Protein AF-A0A183PR21-F1 (afdb_monomer_lite)

Foldseek 3Di:
DVVLLVQLVVLLVVLVVQCVDPDRDVVSSVVSNVSSVVSCVVVPPPPDDPLQVLLVVLQVQLVVCVVVPVLVSNLVSLVSNQDPPRPDDPVVNVVSVVSNVVSVVVVVVVVVVVVVVVVVVVVVVVVVVVVVVVVPD

Structure (mmCIF, N/CA/C/O backbone):
data_AF-A0A183PR21-F1
#
_entry.id   AF-A0A183PR21-F1
#
loop_
_atom_site.group_PDB
_atom_site.id
_atom_site.type_symbol
_atom_site.label_atom_id
_atom_site.label_alt_id
_atom_site.label_comp_id
_atom_site.label_asym_id
_atom_site.label_entity_id
_atom_site.label_seq_id
_atom_site.pdbx_PDB_ins_code
_atom_site.Cartn_x
_atom_site.Cartn_y
_atom_site.Cartn_z
_atom_site.occupancy
_atom_site.B_iso_or_equiv
_atom_site.auth_seq_id
_atom_site.auth_comp_id
_atom_site.auth_asym_id
_atom_site.auth_atom_id
_atom_site.pdbx_PDB_model_num
ATOM 1 N N . MET A 1 1 ? 15.733 12.336 -12.509 1.00 59.78 1 MET A N 1
ATOM 2 C CA . MET A 1 1 ? 15.290 10.945 -12.238 1.00 59.78 1 MET A CA 1
ATOM 3 C C . MET A 1 1 ? 14.159 10.971 -11.220 1.00 59.78 1 MET A C 1
ATOM 5 O O . MET A 1 1 ? 13.090 10.459 -11.511 1.00 59.78 1 MET A O 1
ATOM 9 N N . GLU A 1 2 ? 14.361 11.657 -10.096 1.00 68.69 2 GLU A N 1
ATOM 10 C CA . GLU A 1 2 ? 13.342 11.905 -9.066 1.00 68.69 2 GLU A CA 1
ATOM 11 C C . GLU A 1 2 ? 12.169 12.772 -9.570 1.00 68.69 2 GLU A C 1
ATOM 13 O O . GLU A 1 2 ? 11.014 12.454 -9.304 1.00 68.69 2 GLU A O 1
ATOM 18 N N . ASP A 1 3 ? 12.437 13.767 -10.425 1.00 79.88 3 ASP A N 1
ATOM 19 C CA . ASP A 1 3 ? 11.388 14.613 -11.026 1.00 79.88 3 ASP A CA 1
ATOM 20 C C . ASP A 1 3 ? 10.403 13.835 -11.915 1.00 79.88 3 ASP A C 1
ATOM 22 O O . ASP A 1 3 ? 9.200 14.099 -11.912 1.00 79.88 3 ASP A O 1
ATOM 26 N N . ASP A 1 4 ? 10.892 12.849 -12.677 1.00 82.75 4 ASP A N 1
ATOM 27 C CA . ASP A 1 4 ? 10.040 11.985 -13.505 1.00 82.75 4 ASP A CA 1
ATOM 28 C C . ASP A 1 4 ? 9.189 11.057 -12.607 1.00 82.75 4 ASP A C 1
ATOM 30 O O . ASP A 1 4 ? 8.029 10.801 -12.915 1.00 82.75 4 ASP A O 1
ATOM 34 N N . LEU A 1 5 ? 9.709 10.621 -11.453 1.00 80.31 5 LEU A N 1
ATOM 35 C CA . LEU A 1 5 ? 8.957 9.806 -10.494 1.00 80.31 5 LEU A CA 1
ATOM 36 C C . LEU A 1 5 ? 7.850 10.607 -9.793 1.00 80.31 5 LEU A C 1
ATOM 38 O O . LEU A 1 5 ? 6.692 10.192 -9.796 1.00 80.31 5 LEU A O 1
ATOM 42 N N . ILE A 1 6 ? 8.194 11.769 -9.230 1.00 86.56 6 ILE A N 1
ATOM 43 C CA . ILE A 1 6 ? 7.242 12.646 -8.534 1.00 86.56 6 ILE A CA 1
ATOM 44 C C . ILE A 1 6 ? 6.159 13.122 -9.507 1.00 86.56 6 ILE A C 1
ATOM 46 O O . ILE A 1 6 ? 4.971 13.084 -9.185 1.00 86.56 6 ILE A O 1
ATOM 50 N N . SER A 1 7 ? 6.543 13.529 -10.721 1.00 90.88 7 SER A N 1
ATOM 51 C CA . SER A 1 7 ? 5.568 13.942 -11.734 1.00 90.88 7 SER A CA 1
ATOM 52 C C . SER A 1 7 ? 4.659 12.791 -12.171 1.00 90.88 7 SER A C 1
ATOM 54 O O . SER A 1 7 ? 3.456 13.009 -12.312 1.00 90.88 7 SER A O 1
ATOM 56 N N . GLY A 1 8 ? 5.188 11.572 -12.329 1.00 89.06 8 GLY A N 1
ATOM 57 C CA . GLY A 1 8 ? 4.387 10.372 -12.584 1.00 89.06 8 GLY A CA 1
ATOM 58 C C . GLY A 1 8 ? 3.336 10.133 -11.498 1.00 89.06 8 GLY A C 1
ATOM 59 O O . GLY A 1 8 ? 2.150 10.021 -11.814 1.00 89.06 8 GLY A O 1
ATOM 60 N N . LEU A 1 9 ? 3.753 10.186 -10.229 1.00 88.88 9 LEU A N 1
ATOM 61 C CA . LEU A 1 9 ? 2.880 9.997 -9.067 1.00 88.88 9 LEU A CA 1
ATOM 62 C C . LEU A 1 9 ? 1.759 11.033 -9.003 1.00 88.88 9 LEU A C 1
ATOM 64 O O . LEU A 1 9 ? 0.593 10.683 -8.834 1.00 88.88 9 LEU A O 1
ATOM 68 N N . LEU A 1 10 ? 2.083 12.312 -9.189 1.00 91.69 10 LEU A N 1
ATOM 69 C CA . LEU A 1 10 ? 1.076 13.374 -9.183 1.00 91.69 10 LEU A CA 1
ATOM 70 C C . LEU A 1 10 ? 0.055 13.195 -10.315 1.00 91.69 10 LEU A C 1
ATOM 72 O O . LEU A 1 10 ? -1.139 13.417 -10.113 1.00 91.69 10 LEU A O 1
ATOM 76 N N . ILE A 1 11 ? 0.494 12.764 -11.500 1.00 92.50 11 ILE A N 1
ATOM 77 C CA . ILE A 1 11 ? -0.402 12.520 -12.638 1.00 92.50 11 ILE A CA 1
ATOM 78 C C . ILE A 1 11 ? -1.339 11.338 -12.360 1.00 92.50 11 ILE A C 1
ATOM 80 O O . ILE A 1 11 ? -2.528 11.433 -12.680 1.00 92.50 11 ILE A O 1
ATOM 84 N N . GLU A 1 12 ? -0.833 10.266 -11.749 1.00 92.12 12 GLU A N 1
ATOM 85 C CA . GLU A 1 12 ? -1.631 9.116 -11.312 1.00 92.12 12 GLU A CA 1
ATOM 86 C C . GLU A 1 12 ? -2.696 9.532 -10.287 1.00 92.12 12 GLU A C 1
ATOM 88 O O . GLU A 1 12 ? -3.880 9.245 -10.476 1.00 92.12 12 GLU A O 1
ATOM 93 N N . GLN A 1 13 ? -2.322 10.308 -9.263 1.00 93.88 13 GLN A N 1
ATOM 94 C CA . GLN A 1 13 ? -3.279 10.817 -8.273 1.00 93.88 13 GLN A CA 1
ATOM 95 C C . GLN A 1 13 ? -4.373 11.675 -8.923 1.00 93.88 13 GLN A C 1
ATOM 97 O O . GLN A 1 13 ? -5.559 11.493 -8.645 1.00 93.88 13 GLN A O 1
ATOM 102 N N . ILE A 1 14 ? -4.015 12.549 -9.872 1.00 93.00 14 ILE A N 1
ATOM 103 C CA . ILE A 1 14 ? -5.007 13.334 -10.623 1.00 93.00 14 ILE A CA 1
ATOM 104 C C . ILE A 1 14 ? -5.922 12.420 -11.455 1.00 93.00 14 ILE A C 1
ATOM 106 O O . ILE A 1 14 ? -7.112 12.713 -11.596 1.00 93.00 14 ILE A O 1
ATOM 110 N N . ALA A 1 15 ? -5.405 11.324 -12.017 1.00 91.50 15 ALA A N 1
ATOM 111 C CA . ALA A 1 15 ? -6.225 10.346 -12.727 1.00 91.50 15 ALA A CA 1
ATOM 112 C C . ALA A 1 15 ? -7.295 9.760 -11.790 1.00 91.50 15 ALA A C 1
ATOM 114 O O . ALA A 1 15 ? -8.480 9.775 -12.132 1.00 91.50 15 ALA A O 1
ATOM 115 N N . HIS A 1 16 ? -6.912 9.342 -10.583 1.00 89.94 16 HIS A N 1
ATOM 116 C CA . HIS A 1 16 ? -7.859 8.841 -9.586 1.00 89.94 16 HIS A CA 1
ATOM 117 C C . HIS A 1 16 ? -8.874 9.902 -9.149 1.00 89.94 16 HIS A C 1
ATOM 119 O O . HIS A 1 16 ? -10.067 9.608 -9.091 1.00 89.94 16 HIS A O 1
ATOM 125 N N . CYS A 1 17 ? -8.460 11.160 -8.966 1.00 91.00 17 CYS A N 1
ATOM 126 C CA . CYS A 1 17 ? -9.402 12.250 -8.702 1.00 91.00 17 CYS A CA 1
ATOM 127 C C . CYS A 1 17 ? -10.454 12.397 -9.814 1.00 91.00 17 CYS A C 1
ATOM 129 O O . CYS A 1 17 ? -11.613 12.670 -9.517 1.00 91.00 17 CYS A O 1
ATOM 131 N N . VAL A 1 18 ? -10.080 12.192 -11.086 1.00 89.19 18 VAL A N 1
ATOM 132 C CA . VAL A 1 18 ? -11.009 12.237 -12.232 1.00 89.19 18 VAL A CA 1
ATOM 133 C C . VAL A 1 18 ? -12.043 11.105 -12.19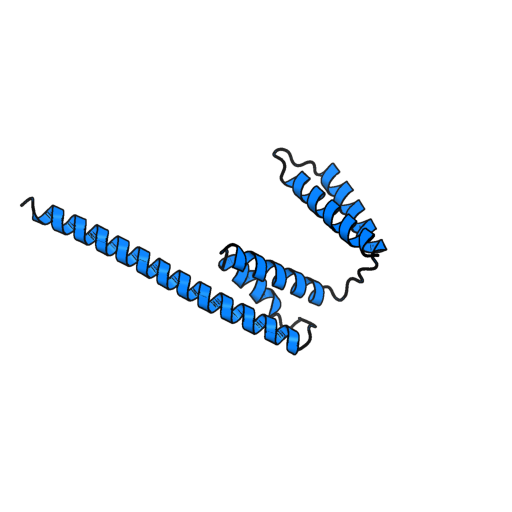5 1.00 89.19 18 VAL A C 1
ATOM 135 O O . VAL A 1 18 ? -13.170 11.309 -12.657 1.00 89.19 18 VAL A O 1
ATOM 138 N N . LEU A 1 19 ? -11.689 9.934 -11.658 1.00 86.75 19 LEU A N 1
ATOM 139 C CA . LEU A 1 19 ? -12.638 8.837 -11.446 1.00 86.75 19 LEU A CA 1
ATOM 140 C C . LEU A 1 19 ? -13.603 9.122 -10.293 1.00 86.75 19 LEU A C 1
ATOM 142 O O . LEU A 1 19 ? -14.778 8.790 -10.405 1.00 86.75 19 LEU A O 1
ATOM 146 N N . SER A 1 20 ? -13.133 9.781 -9.234 1.00 89.62 20 SER A N 1
ATOM 147 C CA . SER A 1 20 ? -13.938 10.111 -8.048 1.00 89.62 20 SER A CA 1
ATOM 148 C C . SER A 1 20 ? -14.924 11.273 -8.250 1.00 89.62 20 SER A C 1
ATOM 150 O O . SER A 1 20 ? -15.666 11.626 -7.334 1.00 89.62 20 SER A O 1
ATOM 152 N N . LEU A 1 21 ? -14.953 11.900 -9.430 1.00 89.25 21 LEU A N 1
ATOM 153 C CA . LEU A 1 21 ? -15.930 12.942 -9.755 1.00 89.25 21 LEU A CA 1
ATOM 154 C C . LEU A 1 21 ? -17.348 12.360 -9.873 1.00 89.25 21 LEU A C 1
ATOM 156 O O . LEU A 1 21 ? -17.532 11.242 -10.343 1.00 89.25 21 LEU A O 1
ATOM 160 N N . LYS A 1 22 ? -18.374 13.180 -9.582 1.00 89.88 22 LYS A N 1
ATOM 161 C CA . LYS A 1 22 ? -19.805 12.816 -9.744 1.00 89.88 22 LYS A CA 1
ATOM 162 C C . LYS A 1 22 ? -20.146 12.217 -11.117 1.00 89.88 22 LYS A C 1
ATOM 164 O O . LYS A 1 22 ? -21.102 11.459 -11.234 1.00 89.88 22 LYS A O 1
ATOM 169 N N . ARG A 1 23 ? -19.403 12.595 -12.161 1.00 91.19 23 ARG A N 1
ATOM 170 C CA . ARG A 1 23 ? -19.458 11.985 -13.494 1.00 91.19 23 ARG A CA 1
ATOM 171 C C . ARG A 1 23 ? -18.045 11.538 -13.881 1.00 91.19 23 ARG A C 1
ATOM 173 O O . ARG A 1 23 ? -17.255 12.391 -14.300 1.00 91.19 23 ARG A O 1
ATOM 180 N N . PRO A 1 24 ? -17.715 10.244 -13.742 1.00 87.81 24 PRO A N 1
ATOM 181 C CA . PRO A 1 24 ? -16.389 9.732 -14.063 1.00 87.81 24 PRO A CA 1
ATOM 182 C C . PRO A 1 24 ? -16.061 9.945 -15.542 1.00 87.81 24 PRO A C 1
ATOM 184 O O . PRO A 1 24 ? -16.831 9.575 -16.429 1.00 87.81 24 PRO A O 1
ATOM 187 N N . MET A 1 25 ? -14.899 10.531 -15.832 1.00 92.69 25 MET A N 1
ATOM 188 C CA . MET A 1 25 ? -14.448 10.762 -17.210 1.00 92.69 25 MET A CA 1
ATOM 189 C C . MET A 1 25 ? -13.380 9.737 -17.601 1.00 92.69 25 MET A C 1
ATOM 191 O O . MET A 1 25 ? -12.186 10.042 -17.596 1.00 92.69 25 MET A O 1
ATOM 195 N N . LEU A 1 26 ? -13.814 8.534 -17.987 1.00 91.56 26 LEU A N 1
ATOM 196 C CA . LEU A 1 26 ? -12.933 7.390 -18.277 1.00 91.56 26 LEU A CA 1
ATOM 197 C C . LEU A 1 26 ? -11.843 7.704 -19.311 1.00 91.56 26 LEU A C 1
ATOM 199 O O . LEU A 1 26 ? -10.690 7.321 -19.138 1.00 91.56 26 LEU A O 1
ATOM 203 N N . ARG A 1 27 ? -12.172 8.481 -20.352 1.00 93.56 27 ARG A N 1
ATOM 204 C CA . ARG A 1 27 ? -11.191 8.893 -21.369 1.00 93.56 27 ARG A CA 1
ATOM 205 C C . ARG A 1 27 ? -10.077 9.758 -20.772 1.00 93.56 27 ARG A C 1
ATOM 207 O O . ARG A 1 27 ? -8.909 9.537 -21.067 1.00 93.56 27 ARG A O 1
ATOM 214 N N . LYS A 1 28 ? -10.418 10.722 -19.908 1.00 90.88 28 LYS A N 1
ATOM 215 C CA . LYS A 1 28 ? -9.428 11.589 -19.244 1.00 90.88 28 LYS A CA 1
ATOM 216 C C . LYS A 1 28 ? -8.601 10.818 -18.216 1.00 90.88 28 LYS A C 1
ATOM 218 O O . LYS A 1 28 ? -7.414 11.096 -18.092 1.00 90.88 28 LYS A O 1
ATOM 223 N N . PHE A 1 29 ? -9.210 9.861 -17.519 1.00 93.06 29 PHE A N 1
ATOM 224 C CA . PHE A 1 29 ? -8.496 8.936 -16.641 1.00 93.06 29 PHE A CA 1
ATOM 225 C C . PHE A 1 29 ? -7.444 8.136 -17.420 1.00 93.06 29 PHE A C 1
ATOM 227 O O . PHE A 1 29 ? -6.263 8.214 -17.095 1.00 93.06 29 PHE A O 1
ATOM 234 N N . ALA A 1 30 ? -7.848 7.459 -18.500 1.00 89.38 30 ALA A N 1
ATOM 235 C CA . ALA A 1 30 ? -6.956 6.619 -19.297 1.00 89.38 30 ALA A CA 1
ATOM 236 C C . ALA A 1 30 ? -5.761 7.402 -19.867 1.00 89.38 30 ALA A C 1
ATOM 238 O O . ALA A 1 30 ? -4.623 6.948 -19.767 1.00 89.38 30 ALA A O 1
ATOM 239 N N . PHE A 1 31 ? -5.993 8.612 -20.393 1.00 95.25 31 PHE A N 1
ATOM 240 C CA . PHE A 1 31 ? -4.906 9.472 -20.877 1.00 95.25 31 PHE A CA 1
ATOM 241 C C . PHE A 1 31 ? -3.911 9.848 -19.776 1.00 95.25 31 PHE A C 1
ATOM 243 O O . PHE A 1 31 ? -2.705 9.863 -20.018 1.00 95.25 31 PHE A O 1
ATOM 250 N N . ARG A 1 32 ? -4.399 10.147 -18.568 1.00 94.25 32 ARG A N 1
ATOM 251 C CA . ARG A 1 32 ? -3.527 10.482 -17.436 1.00 94.25 32 ARG A CA 1
ATOM 252 C C . ARG A 1 32 ? -2.743 9.263 -16.957 1.00 94.25 32 ARG A C 1
ATOM 254 O O . ARG A 1 32 ? -1.541 9.388 -16.766 1.00 94.25 32 ARG A O 1
ATOM 261 N N . MET A 1 33 ? -3.368 8.089 -16.867 1.00 91.38 33 MET A N 1
ATOM 262 C CA . MET A 1 33 ? -2.666 6.846 -16.520 1.00 91.38 33 MET A CA 1
ATOM 263 C C . MET A 1 33 ? -1.569 6.494 -17.530 1.00 91.38 33 MET A C 1
ATOM 265 O O . MET A 1 33 ? -0.463 6.142 -17.132 1.00 91.38 33 MET A O 1
ATOM 269 N N . ALA A 1 34 ? -1.827 6.660 -18.832 1.00 92.12 34 ALA A N 1
ATOM 270 C CA . ALA A 1 34 ? -0.810 6.453 -19.863 1.00 92.12 34 ALA A CA 1
ATOM 271 C C . ALA A 1 34 ? 0.370 7.434 -19.724 1.00 92.12 34 ALA A C 1
ATOM 273 O O . ALA A 1 34 ? 1.529 7.048 -19.883 1.00 92.12 34 ALA A O 1
ATOM 274 N N . LEU A 1 35 ? 0.093 8.699 -19.387 1.00 92.06 35 LEU A N 1
ATOM 275 C CA . LEU A 1 35 ? 1.132 9.705 -19.166 1.00 92.06 35 LEU A CA 1
ATOM 276 C C . LEU A 1 35 ? 1.953 9.422 -17.896 1.00 92.06 35 LEU A C 1
ATOM 278 O O . LEU A 1 35 ? 3.175 9.554 -17.935 1.00 92.06 35 LEU A O 1
ATOM 282 N N . ALA A 1 36 ? 1.311 9.002 -16.801 1.00 89.00 36 ALA A N 1
ATOM 283 C CA . ALA A 1 36 ? 1.996 8.575 -15.580 1.00 89.00 36 ALA A CA 1
ATOM 284 C C . ALA A 1 36 ? 2.919 7.376 -15.854 1.00 89.00 36 ALA A C 1
ATOM 286 O O . ALA A 1 36 ? 4.102 7.422 -15.521 1.00 89.00 36 ALA A O 1
ATOM 287 N N . ALA A 1 37 ? 2.427 6.363 -16.576 1.00 86.94 37 ALA A N 1
ATOM 288 C CA . ALA A 1 37 ? 3.223 5.204 -16.979 1.00 86.94 37 ALA A CA 1
ATOM 289 C C . ALA A 1 37 ? 4.457 5.597 -17.813 1.00 86.94 37 ALA A C 1
ATOM 291 O O . ALA A 1 37 ? 5.554 5.089 -17.581 1.00 86.94 37 ALA A O 1
ATOM 292 N N . HIS A 1 38 ? 4.314 6.552 -18.742 1.00 89.94 38 HIS A N 1
ATOM 293 C CA . HIS A 1 38 ? 5.446 7.075 -19.512 1.00 89.94 38 HIS A CA 1
ATOM 294 C C . HIS A 1 38 ? 6.508 7.739 -18.619 1.00 89.94 38 HIS A C 1
ATOM 296 O O . HIS A 1 38 ? 7.709 7.576 -18.849 1.00 89.94 38 HIS A O 1
ATOM 302 N N . ARG A 1 39 ? 6.084 8.473 -17.584 1.00 89.38 39 ARG A N 1
ATOM 303 C CA . ARG A 1 39 ? 6.991 9.098 -16.610 1.00 89.38 39 ARG A CA 1
ATOM 304 C C . ARG A 1 39 ? 7.704 8.062 -15.744 1.00 89.38 39 ARG A C 1
ATOM 306 O O . ARG A 1 39 ? 8.921 8.143 -15.598 1.00 89.38 39 ARG A O 1
ATOM 313 N N . TYR A 1 40 ? 6.999 7.035 -15.276 1.00 85.31 40 TYR A N 1
ATOM 314 C CA . TYR A 1 40 ? 7.607 5.939 -14.517 1.00 85.31 40 TYR A CA 1
ATOM 315 C C . TYR A 1 40 ? 8.645 5.156 -15.324 1.00 85.31 40 TYR A C 1
ATOM 317 O O . TYR A 1 40 ? 9.735 4.882 -14.819 1.00 85.31 40 TYR A O 1
ATOM 325 N N . ALA A 1 41 ? 8.367 4.883 -16.603 1.00 83.81 41 ALA A N 1
ATOM 326 C CA . ALA A 1 41 ? 9.330 4.245 -17.500 1.00 83.81 41 ALA A CA 1
ATOM 327 C C . ALA A 1 41 ? 10.627 5.068 -17.634 1.00 83.81 41 ALA A C 1
ATOM 329 O O . ALA A 1 41 ? 11.728 4.517 -17.609 1.00 83.81 41 ALA A O 1
ATOM 330 N N . ARG A 1 42 ? 10.516 6.401 -17.716 1.00 84.19 42 ARG A N 1
ATOM 331 C CA . ARG A 1 42 ? 11.670 7.317 -17.771 1.00 84.19 42 ARG A CA 1
ATOM 332 C C . ARG A 1 42 ? 12.422 7.435 -16.450 1.00 84.19 42 ARG A C 1
ATOM 334 O O . ARG A 1 42 ? 13.643 7.584 -16.465 1.00 84.19 42 ARG A O 1
ATOM 341 N N . ALA A 1 43 ? 11.719 7.331 -15.325 1.00 81.12 43 ALA A N 1
ATOM 342 C CA . ALA A 1 43 ? 12.321 7.326 -13.996 1.00 81.12 43 ALA A CA 1
ATOM 343 C C . ALA A 1 43 ? 13.194 6.083 -13.739 1.00 81.12 43 ALA A C 1
ATOM 345 O O . ALA A 1 43 ? 13.862 6.027 -12.711 1.00 81.12 43 ALA A O 1
ATOM 346 N N . LYS A 1 44 ? 13.216 5.104 -14.665 1.00 70.56 44 LYS A N 1
ATOM 347 C CA . LYS A 1 44 ? 13.921 3.822 -14.520 1.00 70.56 44 LYS A CA 1
ATOM 348 C C . LYS A 1 44 ? 13.588 3.142 -13.194 1.00 70.56 44 LYS A C 1
ATOM 350 O O . LYS A 1 44 ? 14.447 2.483 -12.609 1.00 70.56 44 LYS A O 1
ATOM 355 N N . GLN A 1 45 ? 12.346 3.285 -12.725 1.00 61.72 45 GLN A N 1
ATOM 356 C CA . GLN A 1 45 ? 11.846 2.385 -11.700 1.00 61.72 45 GLN A CA 1
ATOM 357 C C . GLN A 1 45 ? 11.767 1.011 -12.344 1.00 61.72 45 GLN A C 1
ATOM 359 O O . GLN A 1 45 ? 10.823 0.677 -13.056 1.00 61.72 45 GLN A O 1
ATOM 364 N N . VAL A 1 46 ? 12.847 0.253 -12.178 1.00 55.84 46 VAL A N 1
ATOM 365 C CA . VAL A 1 46 ? 12.876 -1.159 -12.507 1.00 55.84 46 VAL A CA 1
ATOM 366 C C . VAL A 1 46 ? 11.734 -1.751 -11.703 1.00 55.84 46 VAL A C 1
ATOM 368 O O . VAL A 1 46 ? 11.711 -1.617 -10.478 1.00 55.84 46 VAL A O 1
ATOM 371 N N . ILE A 1 47 ? 10.766 -2.353 -12.391 1.00 59.00 47 ILE A N 1
ATOM 372 C CA . ILE A 1 47 ? 9.803 -3.240 -11.752 1.00 59.00 47 ILE A CA 1
ATOM 373 C C . ILE A 1 47 ? 10.643 -4.422 -11.272 1.00 59.00 47 ILE A C 1
ATOM 375 O O . ILE A 1 47 ? 10.827 -5.414 -11.976 1.00 59.00 47 ILE A O 1
ATOM 379 N N . TYR A 1 48 ? 11.270 -4.255 -10.109 1.00 59.50 48 TYR A N 1
ATOM 380 C CA . TYR A 1 48 ? 11.770 -5.369 -9.340 1.00 59.50 48 TYR A CA 1
ATOM 381 C C . TYR A 1 48 ? 10.560 -6.240 -9.061 1.00 59.50 48 TYR A C 1
ATOM 383 O O . TYR A 1 48 ? 9.500 -5.712 -8.734 1.00 59.50 48 TYR A O 1
ATOM 391 N N . ASP A 1 49 ? 10.747 -7.535 -9.299 1.00 71.56 49 ASP A N 1
ATOM 392 C CA . ASP A 1 49 ? 9.832 -8.636 -9.029 1.00 71.56 49 ASP A CA 1
ATOM 393 C C . ASP A 1 49 ? 8.465 -8.219 -8.466 1.00 71.56 49 ASP A C 1
ATOM 395 O O . ASP A 1 49 ? 8.369 -7.723 -7.342 1.00 71.56 49 ASP A O 1
ATOM 399 N N . ILE A 1 50 ? 7.404 -8.457 -9.238 1.00 77.19 50 ILE A N 1
ATOM 400 C CA . ILE A 1 50 ? 6.025 -8.086 -8.894 1.00 77.19 50 ILE A CA 1
ATOM 401 C C . ILE A 1 50 ? 5.668 -8.518 -7.463 1.00 77.19 50 ILE A C 1
ATOM 403 O O . ILE A 1 50 ? 4.964 -7.786 -6.772 1.00 77.19 50 ILE A O 1
ATOM 407 N N . SER A 1 51 ? 6.207 -9.647 -6.983 1.00 77.81 51 SER A N 1
ATOM 408 C CA . SER A 1 51 ? 6.028 -10.089 -5.596 1.00 77.81 51 SER A CA 1
ATOM 409 C C . SER A 1 51 ? 6.567 -9.080 -4.575 1.00 77.81 51 SER A C 1
ATOM 411 O O . SER A 1 51 ? 5.874 -8.751 -3.619 1.00 77.81 51 SER 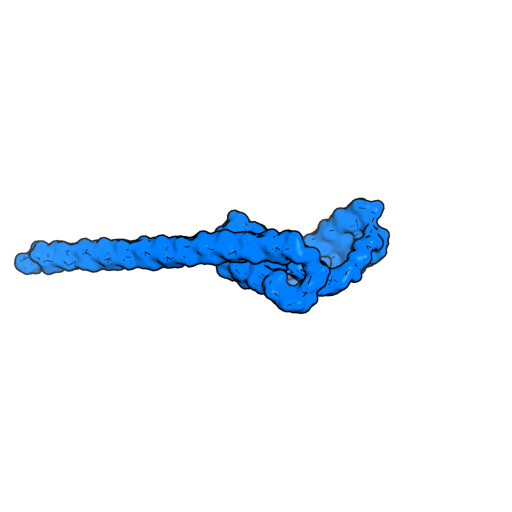A O 1
ATOM 413 N N . VAL A 1 52 ? 7.779 -8.562 -4.778 1.00 79.50 52 VAL A N 1
ATOM 414 C CA . VAL A 1 52 ? 8.440 -7.601 -3.878 1.00 79.50 52 VAL A CA 1
ATOM 415 C C . VAL A 1 52 ? 7.706 -6.262 -3.886 1.00 79.50 52 VAL A C 1
ATOM 417 O O . VAL A 1 52 ? 7.533 -5.640 -2.835 1.00 79.50 52 VAL A O 1
ATOM 420 N N . MET A 1 53 ? 7.243 -5.826 -5.062 1.00 82.44 53 MET A N 1
ATOM 421 C CA . MET A 1 53 ? 6.430 -4.615 -5.191 1.00 82.44 53 MET A CA 1
ATOM 422 C C . MET A 1 53 ? 5.093 -4.762 -4.458 1.00 82.44 53 MET A C 1
ATOM 424 O O . MET A 1 53 ? 4.690 -3.858 -3.725 1.00 82.44 53 MET A O 1
ATOM 428 N N . MET A 1 54 ? 4.421 -5.902 -4.630 1.00 83.25 54 MET A N 1
ATOM 429 C CA . MET A 1 54 ? 3.135 -6.173 -3.994 1.00 83.25 54 MET A CA 1
ATOM 430 C C . MET A 1 54 ? 3.262 -6.192 -2.468 1.00 83.25 54 MET A C 1
ATOM 432 O O . MET A 1 54 ? 2.453 -5.565 -1.786 1.00 83.25 54 MET A O 1
ATOM 436 N N . ASP A 1 55 ? 4.325 -6.800 -1.935 1.00 87.56 55 ASP A N 1
ATOM 437 C CA . ASP A 1 55 ? 4.633 -6.764 -0.501 1.00 87.56 55 ASP A CA 1
ATOM 438 C C . ASP A 1 55 ? 4.809 -5.325 -0.001 1.00 87.56 55 ASP A C 1
ATOM 440 O O . ASP A 1 55 ? 4.289 -4.952 1.051 1.00 87.56 55 ASP A O 1
ATOM 444 N N . HIS A 1 56 ? 5.498 -4.484 -0.778 1.00 85.94 56 HIS A N 1
ATOM 445 C CA . HIS A 1 56 ? 5.687 -3.072 -0.454 1.00 85.94 56 HIS A CA 1
ATOM 446 C C . HIS A 1 56 ? 4.365 -2.303 -0.395 1.00 85.94 56 HIS A C 1
ATOM 448 O O . HIS A 1 56 ? 4.149 -1.516 0.532 1.00 85.94 56 HIS A O 1
ATOM 454 N N . ILE A 1 57 ? 3.485 -2.514 -1.375 1.00 89.50 57 ILE A N 1
ATOM 455 C CA . ILE A 1 57 ? 2.171 -1.864 -1.430 1.00 89.50 57 ILE A CA 1
ATOM 456 C C . ILE A 1 57 ? 1.327 -2.313 -0.241 1.00 89.50 57 ILE A C 1
ATOM 458 O O . ILE A 1 57 ? 0.860 -1.473 0.526 1.00 89.50 57 ILE A O 1
ATOM 462 N N . ASN A 1 58 ? 1.191 -3.623 -0.047 1.00 91.25 58 ASN A N 1
ATOM 463 C CA . ASN A 1 58 ? 0.400 -4.214 1.027 1.00 91.25 58 ASN A CA 1
ATOM 464 C C . ASN A 1 58 ? 0.877 -3.761 2.412 1.00 91.25 58 ASN A C 1
ATOM 466 O O . ASN A 1 58 ? 0.062 -3.385 3.256 1.00 91.25 58 ASN A O 1
ATOM 470 N N . PHE A 1 59 ? 2.193 -3.697 2.626 1.00 91.62 59 PHE A N 1
ATOM 471 C CA . PHE A 1 59 ? 2.758 -3.194 3.872 1.00 91.62 59 PHE A CA 1
ATOM 472 C C . PHE A 1 59 ? 2.392 -1.725 4.120 1.00 91.62 59 PHE A C 1
ATOM 474 O O . PHE A 1 59 ? 1.928 -1.373 5.205 1.00 91.62 59 PHE A O 1
ATOM 481 N N . ASN A 1 60 ? 2.541 -0.859 3.113 1.00 92.00 60 ASN A N 1
ATOM 482 C CA . ASN A 1 60 ? 2.219 0.562 3.258 1.00 92.00 60 ASN A CA 1
ATOM 483 C C . ASN A 1 60 ? 0.717 0.801 3.441 1.00 92.00 60 ASN A C 1
ATOM 485 O O . ASN A 1 60 ? 0.332 1.561 4.328 1.00 92.00 60 ASN A O 1
ATOM 489 N N . VAL A 1 61 ? -0.130 0.125 2.661 1.00 92.00 61 VAL A N 1
ATOM 490 C CA . VAL A 1 61 ? -1.591 0.173 2.824 1.00 92.00 61 VAL A CA 1
ATOM 491 C C . VAL A 1 61 ? -1.974 -0.271 4.233 1.00 92.00 61 VAL A C 1
ATOM 493 O O . VAL A 1 61 ? -2.747 0.416 4.895 1.00 92.00 61 VAL A O 1
ATOM 496 N N . GLY A 1 62 ? -1.374 -1.353 4.734 1.00 91.56 62 GLY A N 1
ATOM 497 C CA . GLY A 1 62 ? -1.584 -1.838 6.094 1.00 91.56 62 GLY A CA 1
ATOM 498 C C . GLY A 1 62 ? -1.233 -0.809 7.170 1.00 91.56 62 GLY A C 1
ATOM 499 O O . GLY A 1 62 ? -2.033 -0.573 8.080 1.00 91.56 62 GLY A O 1
ATOM 500 N N . LYS A 1 63 ? -0.076 -0.142 7.045 1.00 93.38 63 LYS A N 1
ATOM 501 C CA . LYS A 1 63 ? 0.353 0.929 7.963 1.00 93.38 63 LYS A CA 1
ATOM 502 C C . LYS A 1 63 ? -0.582 2.140 7.908 1.00 93.38 63 LYS A C 1
ATOM 504 O O . LYS A 1 63 ? -0.942 2.663 8.957 1.00 93.38 63 LYS A O 1
ATOM 509 N N . GLN A 1 64 ? -1.001 2.577 6.721 1.00 92.56 64 GLN A N 1
ATOM 510 C CA . GLN A 1 64 ? -1.918 3.716 6.588 1.00 92.56 64 GLN A CA 1
ATOM 511 C C . GLN A 1 64 ? -3.313 3.391 7.130 1.00 92.56 64 GLN A C 1
ATOM 513 O O . GLN A 1 64 ? -3.874 4.185 7.882 1.00 92.56 64 GLN A O 1
ATOM 518 N N . ALA A 1 65 ? -3.840 2.201 6.827 1.00 90.31 65 ALA A N 1
ATOM 519 C CA . ALA A 1 65 ? -5.117 1.725 7.355 1.00 90.31 65 ALA A CA 1
ATOM 520 C C . ALA A 1 65 ? -5.106 1.654 8.893 1.00 90.31 65 ALA A C 1
ATOM 522 O O . ALA A 1 65 ? -6.074 2.050 9.540 1.00 90.31 65 ALA A O 1
ATOM 523 N N . TYR A 1 66 ? -3.981 1.237 9.485 1.00 91.25 66 TYR A N 1
ATOM 524 C CA . TYR A 1 66 ? -3.790 1.260 10.936 1.00 91.25 66 TYR A CA 1
ATOM 525 C C . TYR A 1 66 ? -3.870 2.683 11.505 1.00 91.25 66 TYR A C 1
ATOM 527 O O . TYR A 1 66 ? -4.580 2.913 12.481 1.00 91.25 66 TYR A O 1
ATOM 535 N N . LEU A 1 67 ? -3.179 3.645 10.880 1.00 90.31 67 LEU A N 1
ATOM 536 C CA . LEU A 1 67 ? -3.145 5.039 11.340 1.00 90.31 67 LEU A CA 1
ATOM 537 C C . LEU A 1 67 ? -4.525 5.710 11.325 1.00 90.31 67 LEU A C 1
ATOM 539 O O . LEU A 1 67 ? -4.812 6.516 12.206 1.00 90.31 67 LEU A O 1
ATOM 543 N N . ILE A 1 68 ? -5.384 5.370 10.361 1.00 91.38 68 ILE A N 1
ATOM 544 C CA . ILE A 1 68 ? -6.758 5.897 10.278 1.00 91.38 68 ILE A CA 1
ATOM 545 C C . ILE A 1 68 ? -7.772 5.099 11.118 1.00 91.38 68 ILE A C 1
ATOM 547 O O . ILE A 1 68 ? -8.955 5.432 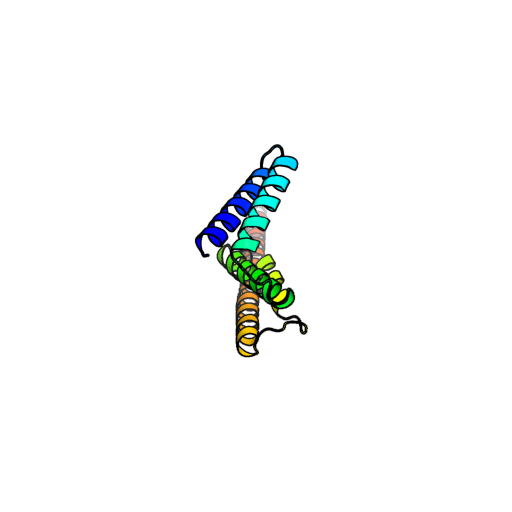11.123 1.00 91.38 68 ILE A O 1
ATOM 551 N N . GLY A 1 69 ? -7.332 4.047 11.818 1.00 87.81 69 GLY A N 1
ATOM 552 C CA . GLY A 1 69 ? -8.179 3.208 12.671 1.00 87.81 69 GLY A CA 1
ATOM 553 C C . GLY A 1 69 ? -8.961 2.109 11.942 1.00 87.81 69 GLY A C 1
ATOM 554 O O . GLY A 1 69 ? -9.720 1.383 12.587 1.00 87.81 69 GLY A O 1
ATOM 555 N N . ASP A 1 70 ? -8.768 1.922 10.632 1.00 89.25 70 ASP A N 1
ATOM 556 C CA . ASP A 1 70 ? -9.339 0.791 9.889 1.00 89.25 70 ASP A CA 1
ATOM 557 C C . ASP A 1 70 ? -8.491 -0.473 10.098 1.00 89.25 70 ASP A C 1
ATOM 559 O O . ASP A 1 70 ? -7.710 -0.920 9.250 1.00 89.25 70 ASP A O 1
ATOM 563 N N . LEU A 1 71 ? -8.658 -1.063 11.282 1.00 90.56 71 LEU A N 1
ATOM 564 C CA . LEU A 1 71 ? -7.910 -2.246 11.701 1.00 90.56 71 LEU A CA 1
ATOM 565 C C . LEU A 1 71 ? -8.232 -3.483 10.850 1.00 90.56 71 LEU A C 1
ATOM 567 O O . LEU A 1 71 ? -7.388 -4.365 10.715 1.00 90.56 71 LEU A O 1
ATOM 571 N N . ASN A 1 72 ? -9.424 -3.561 10.251 1.00 88.75 72 ASN A N 1
ATOM 572 C CA . ASN A 1 72 ? -9.814 -4.698 9.415 1.00 88.75 72 ASN A CA 1
ATOM 573 C C . ASN A 1 72 ? -9.043 -4.691 8.090 1.00 88.75 72 ASN A C 1
ATOM 575 O O . ASN A 1 72 ? -8.449 -5.702 7.711 1.00 88.75 72 ASN A O 1
ATOM 579 N N . THR A 1 73 ? -9.009 -3.543 7.410 1.00 89.25 73 THR A N 1
ATOM 580 C CA . THR A 1 73 ? -8.222 -3.372 6.182 1.00 89.25 73 THR A CA 1
ATOM 581 C C . THR A 1 73 ? -6.729 -3.485 6.471 1.00 89.25 73 THR A C 1
ATOM 583 O O . THR A 1 73 ? -6.009 -4.124 5.705 1.00 89.25 73 THR A O 1
ATOM 586 N N . SER A 1 74 ? -6.274 -2.962 7.615 1.00 92.12 74 SER A N 1
ATOM 587 C CA . SER A 1 74 ? -4.886 -3.096 8.059 1.00 92.12 74 SER A CA 1
ATOM 588 C C . SER A 1 74 ? -4.458 -4.559 8.231 1.00 92.12 74 SER A C 1
ATOM 590 O O . SER A 1 74 ? -3.490 -4.993 7.605 1.00 92.12 74 SER A O 1
ATOM 592 N N . CYS A 1 75 ? -5.223 -5.353 8.992 1.00 91.69 75 CYS A N 1
ATOM 593 C CA . CYS A 1 75 ? -4.966 -6.783 9.183 1.00 91.69 75 CYS A CA 1
ATOM 594 C C . CYS A 1 75 ? -4.945 -7.554 7.859 1.00 91.69 75 CYS A C 1
ATOM 596 O O . CYS A 1 75 ? -4.055 -8.374 7.650 1.00 91.69 75 CYS A O 1
ATOM 598 N N . LYS A 1 76 ? -5.909 -7.302 6.964 1.00 92.00 76 LYS A N 1
ATOM 599 C CA . LYS A 1 76 ? -5.979 -7.980 5.662 1.00 92.00 76 LYS A CA 1
ATOM 600 C C . LYS A 1 76 ? -4.764 -7.663 4.795 1.00 92.00 76 LYS A C 1
ATOM 602 O O . LYS A 1 76 ? -4.117 -8.583 4.314 1.00 92.00 76 LYS A O 1
ATOM 607 N N . ALA A 1 77 ? -4.424 -6.384 4.646 1.00 90.69 77 ALA A N 1
ATOM 608 C CA . ALA A 1 77 ? -3.292 -5.965 3.826 1.00 90.69 77 ALA A CA 1
ATOM 609 C C . ALA A 1 77 ? -1.960 -6.511 4.367 1.00 90.69 77 ALA A C 1
ATOM 611 O O . ALA A 1 77 ? -1.148 -7.022 3.604 1.00 90.69 77 ALA A O 1
ATOM 612 N N . LEU A 1 78 ? -1.747 -6.483 5.687 1.00 91.19 78 LEU A N 1
ATOM 613 C CA . LEU A 1 78 ? -0.540 -7.051 6.296 1.00 91.19 78 LEU A CA 1
ATOM 614 C C . LEU A 1 78 ? -0.484 -8.582 6.18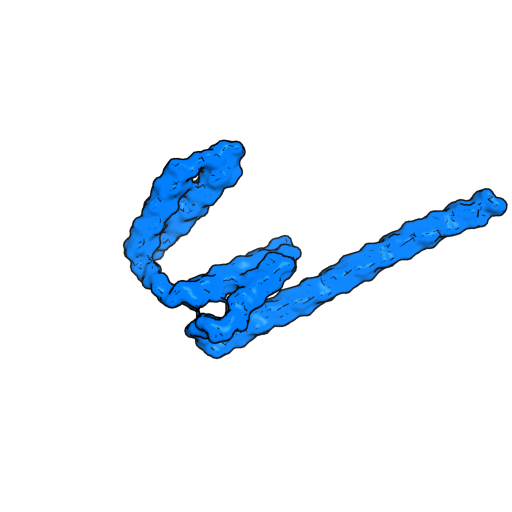3 1.00 91.19 78 LEU A C 1
ATOM 616 O O . LEU A 1 78 ? 0.603 -9.117 5.988 1.00 91.19 78 LEU A O 1
ATOM 620 N N . ALA A 1 79 ? -1.613 -9.294 6.249 1.00 90.88 79 ALA A N 1
ATOM 621 C CA . ALA A 1 79 ? -1.637 -10.749 6.063 1.00 90.88 79 ALA A CA 1
ATOM 622 C C . ALA A 1 79 ? -1.156 -11.168 4.663 1.00 90.88 79 ALA A C 1
ATOM 624 O O . ALA A 1 79 ? -0.420 -12.145 4.543 1.00 90.88 79 ALA A O 1
ATOM 625 N N . GLU A 1 80 ? -1.500 -10.403 3.622 1.00 90.56 80 GLU A N 1
ATOM 626 C CA . GLU A 1 80 ? -1.047 -10.662 2.247 1.00 90.56 80 GLU A CA 1
ATOM 627 C C . GLU A 1 80 ? 0.487 -10.591 2.102 1.00 90.56 80 GLU A C 1
ATOM 629 O O . GLU A 1 80 ? 1.057 -11.273 1.255 1.00 90.56 80 GLU A O 1
ATOM 634 N N . THR A 1 81 ? 1.181 -9.832 2.964 1.00 88.75 81 THR A N 1
ATOM 635 C CA . THR A 1 81 ? 2.661 -9.766 2.974 1.00 88.75 81 THR A CA 1
ATOM 636 C C . THR A 1 81 ? 3.337 -11.015 3.547 1.00 88.75 81 THR A C 1
ATOM 638 O O . THR A 1 81 ? 4.548 -11.176 3.417 1.00 88.75 81 THR A O 1
ATOM 641 N N . LEU A 1 82 ? 2.576 -11.905 4.194 1.00 85.94 82 LEU A N 1
ATOM 642 C CA . LEU A 1 82 ? 3.092 -13.120 4.834 1.00 85.94 82 LEU A CA 1
ATOM 643 C C . LEU A 1 82 ? 3.052 -14.341 3.904 1.00 85.94 82 LEU A C 1
ATOM 645 O O . LEU A 1 82 ? 3.237 -15.473 4.353 1.00 85.94 82 LEU A O 1
ATOM 649 N N . ASN A 1 83 ? 2.797 -14.132 2.611 1.00 80.69 83 ASN A N 1
ATOM 650 C CA . ASN A 1 83 ? 2.751 -15.209 1.636 1.00 80.69 83 ASN A CA 1
ATOM 651 C C . ASN A 1 83 ? 4.134 -15.868 1.475 1.00 80.69 83 ASN A C 1
ATOM 653 O O . ASN A 1 83 ? 5.150 -15.196 1.295 1.00 80.69 83 ASN A O 1
ATOM 657 N N . SER A 1 84 ? 4.166 -17.203 1.466 1.00 67.12 84 SER A N 1
ATOM 658 C CA . SER A 1 84 ? 5.372 -18.014 1.255 1.00 67.12 84 SER A CA 1
ATOM 659 C C . SER A 1 84 ? 6.062 -17.780 -0.094 1.00 67.12 84 SER A C 1
ATOM 661 O O . SER A 1 84 ? 7.213 -18.171 -0.261 1.00 67.12 84 SER A O 1
ATOM 663 N N . SER A 1 85 ? 5.381 -17.161 -1.065 1.00 71.44 85 SER A N 1
ATOM 664 C CA . SER A 1 85 ? 5.983 -16.774 -2.345 1.00 71.44 85 SER A CA 1
ATOM 665 C C . SER A 1 85 ? 6.799 -15.476 -2.287 1.00 71.44 85 SER A C 1
ATOM 667 O O . SER A 1 85 ? 7.434 -15.134 -3.286 1.00 71.44 85 SER A O 1
ATOM 669 N N . SER A 1 86 ? 6.773 -14.745 -1.164 1.00 73.62 86 SER A N 1
ATOM 670 C CA . SER A 1 86 ? 7.504 -13.485 -1.000 1.00 73.62 86 SER A CA 1
ATOM 671 C C . SER A 1 86 ? 9.012 -13.698 -1.150 1.00 73.62 86 SER A C 1
ATOM 673 O O . SER A 1 86 ? 9.609 -14.547 -0.487 1.00 73.62 86 SER A O 1
ATOM 675 N N . ARG A 1 87 ? 9.646 -12.884 -2.002 1.00 78.94 87 ARG A N 1
ATOM 676 C CA . ARG A 1 87 ? 11.104 -12.898 -2.232 1.00 78.94 87 ARG A CA 1
ATOM 677 C C . ARG A 1 87 ? 11.869 -11.867 -1.398 1.00 78.94 87 ARG A C 1
ATOM 679 O O . ARG A 1 87 ? 13.015 -11.545 -1.707 1.00 78.94 87 ARG A O 1
ATOM 686 N N . GLN A 1 88 ? 11.231 -11.317 -0.368 1.00 81.19 88 GLN A N 1
ATOM 687 C CA . GLN A 1 88 ? 11.851 -10.364 0.549 1.00 81.19 88 GLN A CA 1
ATOM 688 C C . GLN A 1 88 ? 12.899 -11.040 1.442 1.00 81.19 88 GLN A C 1
ATOM 690 O O . GLN A 1 88 ? 12.837 -12.239 1.705 1.00 81.19 88 GLN A O 1
ATOM 695 N N . SER A 1 89 ? 13.866 -10.265 1.942 1.00 83.06 89 SER A N 1
ATOM 696 C CA . SER A 1 89 ? 14.860 -10.787 2.885 1.00 83.06 89 SER A CA 1
ATOM 697 C C . SER A 1 89 ? 14.202 -11.254 4.190 1.00 83.06 89 SER A C 1
ATOM 699 O O . SER A 1 89 ? 13.184 -10.703 4.618 1.00 83.06 89 SER A O 1
ATOM 701 N N . ALA A 1 90 ? 14.818 -12.224 4.872 1.00 83.44 90 ALA A N 1
ATOM 702 C CA . ALA A 1 90 ? 14.316 -12.734 6.151 1.00 83.44 90 ALA A CA 1
ATOM 703 C C . ALA A 1 90 ? 14.149 -11.619 7.205 1.00 83.44 90 ALA A C 1
ATOM 705 O O . ALA A 1 90 ? 13.196 -11.617 7.981 1.00 83.44 90 ALA A O 1
ATOM 706 N N . GLU A 1 91 ? 15.041 -10.624 7.193 1.00 83.06 91 GLU A N 1
ATOM 707 C CA . GLU A 1 91 ? 14.949 -9.445 8.057 1.00 83.06 91 GLU A CA 1
ATOM 708 C C . GLU A 1 91 ? 13.687 -8.613 7.770 1.00 83.06 91 GLU A C 1
ATOM 710 O O . GLU A 1 91 ? 12.987 -8.202 8.697 1.00 83.06 91 GLU A O 1
ATOM 715 N N . ARG A 1 92 ? 13.344 -8.407 6.491 1.00 85.44 92 ARG A N 1
ATOM 716 C CA . ARG A 1 92 ? 12.122 -7.689 6.097 1.00 85.44 92 ARG A CA 1
ATOM 717 C C . ARG A 1 92 ? 10.861 -8.475 6.424 1.00 85.44 92 ARG A C 1
ATOM 719 O O . ARG A 1 92 ? 9.923 -7.899 6.970 1.00 85.44 92 ARG A O 1
ATOM 726 N N . GLN A 1 93 ? 10.859 -9.780 6.174 1.00 86.31 93 GLN A N 1
ATOM 727 C CA . GLN A 1 93 ? 9.738 -10.652 6.530 1.00 86.31 93 GLN A CA 1
ATOM 728 C C . GLN A 1 93 ? 9.484 -10.657 8.043 1.00 86.31 93 GLN A C 1
ATOM 730 O O . GLN A 1 93 ? 8.335 -10.604 8.480 1.00 86.31 93 GLN A O 1
ATOM 735 N N . LEU A 1 94 ? 10.540 -10.614 8.863 1.00 89.44 94 LEU A N 1
ATOM 736 C CA . LEU A 1 94 ? 10.398 -10.489 10.314 1.00 89.44 94 LEU A CA 1
ATOM 737 C C . LEU A 1 94 ? 9.690 -9.185 10.720 1.00 89.44 94 LEU A C 1
ATOM 739 O O . LEU A 1 94 ? 8.884 -9.191 11.652 1.00 89.44 94 LEU A O 1
ATOM 743 N N . ILE A 1 95 ? 9.966 -8.071 10.035 1.00 91.38 95 ILE A N 1
ATOM 744 C CA . ILE A 1 95 ? 9.272 -6.796 10.278 1.00 91.38 95 ILE A CA 1
ATOM 745 C C . ILE A 1 95 ? 7.780 -6.930 9.948 1.00 91.38 95 ILE A C 1
ATOM 747 O O . ILE A 1 95 ? 6.948 -6.496 10.745 1.00 91.38 95 ILE A O 1
ATOM 751 N N . PHE A 1 96 ? 7.431 -7.575 8.831 1.00 89.81 96 PHE A N 1
ATOM 752 C CA . PHE A 1 96 ? 6.033 -7.803 8.448 1.00 89.81 96 PHE A CA 1
ATOM 753 C C . PHE A 1 96 ? 5.275 -8.620 9.494 1.00 89.81 96 PHE A C 1
ATOM 755 O O . PHE A 1 96 ? 4.194 -8.219 9.923 1.00 89.81 96 PHE A O 1
ATOM 762 N N . VAL A 1 97 ? 5.877 -9.710 9.982 1.00 90.88 97 VAL A N 1
ATOM 763 C CA . VAL A 1 97 ? 5.287 -10.545 11.039 1.00 90.88 97 VAL A CA 1
ATOM 764 C C . VAL A 1 97 ? 5.064 -9.739 12.319 1.00 90.88 97 VAL A C 1
ATOM 766 O O . VAL A 1 97 ? 3.987 -9.810 12.910 1.00 90.88 97 VAL A O 1
ATOM 769 N N . LYS A 1 98 ? 6.053 -8.944 12.748 1.00 91.56 98 LYS A N 1
ATOM 770 C CA . LYS A 1 98 ? 5.936 -8.112 13.957 1.00 91.56 98 LYS A CA 1
ATOM 771 C C . LYS A 1 98 ? 4.794 -7.101 13.849 1.00 91.56 98 LYS A C 1
ATOM 773 O O . LYS A 1 98 ? 4.001 -6.976 14.780 1.00 91.56 98 LYS A O 1
ATOM 778 N N . GLU A 1 99 ? 4.696 -6.408 12.720 1.00 91.06 99 GLU A N 1
ATOM 779 C CA . GLU A 1 99 ? 3.651 -5.406 12.476 1.00 91.06 99 GLU A CA 1
ATOM 780 C C . GLU A 1 99 ? 2.261 -6.045 12.376 1.00 91.06 99 GLU A C 1
ATOM 782 O O . GLU A 1 99 ? 1.301 -5.532 12.955 1.00 91.06 99 GLU A O 1
ATOM 787 N N . TYR A 1 100 ? 2.152 -7.207 11.725 1.00 90.81 100 TYR A N 1
ATOM 788 C CA . TYR A 1 100 ? 0.904 -7.965 11.659 1.00 90.81 100 TYR A CA 1
ATOM 789 C C . TYR A 1 100 ? 0.432 -8.417 13.046 1.00 90.81 100 TYR A C 1
ATOM 791 O O . TYR A 1 100 ? -0.718 -8.181 13.412 1.00 90.81 100 TYR A O 1
ATOM 799 N N . LEU A 1 101 ? 1.318 -9.014 13.852 1.00 90.75 101 LEU A N 1
ATOM 800 C CA . LEU A 1 101 ? 0.977 -9.467 15.204 1.00 90.75 101 LEU A CA 1
ATOM 801 C C . LEU A 1 101 ? 0.586 -8.299 16.116 1.00 90.75 101 LEU A C 1
ATOM 803 O O . LEU A 1 101 ? -0.399 -8.408 16.843 1.00 90.75 101 LEU A O 1
ATOM 807 N N . SER A 1 102 ? 1.311 -7.180 16.045 1.00 91.00 102 SER A N 1
ATOM 808 C CA . SER A 1 102 ? 0.987 -5.955 16.788 1.00 91.00 102 SER A CA 1
ATOM 809 C C . SER A 1 102 ? -0.390 -5.398 16.402 1.00 91.00 102 SER A C 1
ATOM 811 O O . SER A 1 102 ? -1.208 -5.061 17.254 1.00 91.00 102 SER A O 1
ATOM 813 N N . THR A 1 103 ? -0.703 -5.371 15.107 1.00 89.44 103 THR A N 1
ATOM 814 C CA . THR A 1 103 ? -2.015 -4.927 14.617 1.00 89.44 103 THR A CA 1
ATOM 815 C C . THR A 1 103 ? -3.129 -5.874 15.072 1.00 89.44 103 THR A C 1
ATOM 817 O O . THR A 1 103 ? -4.197 -5.433 15.503 1.00 89.44 103 THR A O 1
ATOM 820 N N . LEU A 1 104 ? -2.882 -7.186 15.023 1.00 88.25 104 LEU A N 1
ATOM 821 C CA . LEU A 1 104 ? -3.854 -8.207 15.402 1.00 88.25 104 LEU A CA 1
ATOM 822 C C . LEU A 1 104 ? -4.186 -8.169 16.900 1.00 88.25 104 LEU A C 1
ATOM 824 O O . LEU A 1 104 ? -5.349 -8.348 17.268 1.00 88.25 104 LEU A O 1
ATOM 828 N N . THR A 1 105 ? -3.202 -7.929 17.773 1.00 87.31 105 THR A N 1
ATOM 829 C CA . THR A 1 105 ? -3.449 -7.795 19.218 1.00 87.31 105 THR A CA 1
ATOM 830 C C . THR A 1 105 ? -4.323 -6.581 19.511 1.00 87.31 105 THR A C 1
ATOM 832 O O . THR A 1 105 ? -5.317 -6.719 20.224 1.00 87.31 105 THR A O 1
ATOM 835 N N . VAL A 1 106 ? -4.029 -5.429 18.899 1.00 84.94 106 VAL A N 1
ATOM 836 C CA . VAL A 1 106 ? -4.836 -4.204 19.032 1.00 84.94 106 VAL A CA 1
ATOM 837 C C . VAL A 1 106 ? -6.246 -4.404 18.481 1.00 84.94 106 VAL A C 1
ATOM 839 O O . VAL A 1 106 ? -7.219 -4.043 19.139 1.00 84.94 106 VAL A O 1
ATOM 842 N N . SER A 1 107 ? -6.386 -5.035 17.313 1.00 81.00 107 SER A N 1
ATOM 843 C CA . SER A 1 107 ? -7.691 -5.349 16.722 1.00 81.00 107 SER A CA 1
ATOM 844 C C . SER A 1 107 ? -8.540 -6.228 17.643 1.00 81.00 107 SER A C 1
ATOM 846 O O . SER A 1 107 ? -9.709 -5.920 17.884 1.00 81.00 107 SER A O 1
ATOM 848 N N . ARG A 1 108 ? -7.947 -7.273 18.237 1.00 74.12 108 ARG A N 1
ATOM 849 C CA . ARG A 1 108 ? -8.633 -8.149 19.198 1.00 74.12 108 ARG A CA 1
ATOM 850 C C . ARG A 1 108 ? -9.010 -7.423 20.486 1.00 74.12 108 ARG A C 1
ATOM 852 O O . ARG A 1 108 ? -10.130 -7.604 20.947 1.00 74.12 108 ARG A O 1
ATOM 859 N N . LEU A 1 109 ? -8.123 -6.590 21.029 1.00 71.69 109 LEU A N 1
ATOM 860 C CA . LEU A 1 109 ? -8.392 -5.752 22.204 1.00 71.69 109 LEU A CA 1
ATOM 861 C C . LEU A 1 109 ? -9.510 -4.735 21.944 1.00 71.69 109 LEU A C 1
ATOM 863 O O . LEU A 1 109 ? -10.359 -4.519 22.800 1.00 71.69 109 LEU A O 1
ATOM 867 N N . CYS A 1 110 ? -9.548 -4.134 20.755 1.00 61.25 110 CYS A N 1
ATOM 868 C CA . CYS A 1 110 ? -10.605 -3.206 20.369 1.00 61.25 110 CYS A CA 1
ATOM 869 C C . CYS A 1 110 ? -11.946 -3.936 20.214 1.00 61.25 110 CYS A C 1
ATOM 871 O O . CYS A 1 110 ? -12.964 -3.464 20.711 1.00 61.25 110 CYS A O 1
ATOM 873 N N . CYS A 1 111 ? -11.947 -5.130 19.611 1.00 57.84 111 CYS A N 1
ATOM 874 C CA . CYS A 1 111 ? -13.140 -5.970 19.517 1.00 57.84 111 CYS A CA 1
ATOM 875 C C . CYS A 1 111 ? -13.648 -6.407 20.896 1.00 57.84 111 CYS A C 1
ATOM 877 O O . CYS A 1 111 ? -14.841 -6.296 21.154 1.00 57.84 111 CYS A O 1
ATOM 879 N N . THR A 1 112 ? -12.775 -6.850 21.808 1.00 59.94 112 THR A N 1
ATOM 880 C CA . THR A 1 112 ? -13.200 -7.194 23.172 1.00 59.94 112 THR A CA 1
ATOM 881 C C . THR A 1 112 ? -13.683 -5.960 23.922 1.00 59.94 112 THR A C 1
ATOM 883 O O . THR A 1 112 ? -14.736 -6.029 24.541 1.00 59.94 112 THR A O 1
ATOM 886 N N . PHE A 1 113 ? -13.004 -4.817 23.822 1.00 56.69 113 PHE A N 1
ATOM 887 C CA . PHE A 1 113 ? -13.433 -3.574 24.465 1.00 56.69 113 PHE A CA 1
ATOM 888 C C . PHE A 1 113 ? -14.785 -3.075 23.938 1.00 56.69 113 PHE A C 1
ATOM 890 O O . PHE A 1 113 ? -15.657 -2.747 24.737 1.00 56.69 113 PHE A O 1
ATOM 897 N N . PHE A 1 114 ? -15.015 -3.078 22.621 1.00 53.88 114 PHE A N 1
ATOM 898 C CA . PHE A 1 114 ? -16.319 -2.734 22.044 1.00 53.88 114 PHE A CA 1
ATOM 899 C C . PHE A 1 114 ? -17.400 -3.748 22.422 1.00 53.88 114 PHE A C 1
ATOM 901 O O . PHE A 1 114 ? -18.515 -3.342 22.746 1.00 53.88 114 PHE A O 1
ATOM 908 N N . GLN A 1 115 ? -17.077 -5.044 22.456 1.00 50.53 115 GLN A N 1
ATOM 909 C CA . GLN A 1 115 ? -18.002 -6.076 22.921 1.00 50.53 115 GLN A CA 1
ATOM 910 C C . GLN A 1 115 ? -18.367 -5.859 24.396 1.00 50.53 115 GLN A C 1
ATOM 912 O O . GLN A 1 115 ? -19.542 -5.925 24.743 1.00 50.53 115 GLN A O 1
ATOM 917 N N . PHE A 1 116 ? -17.389 -5.546 25.252 1.00 49.91 116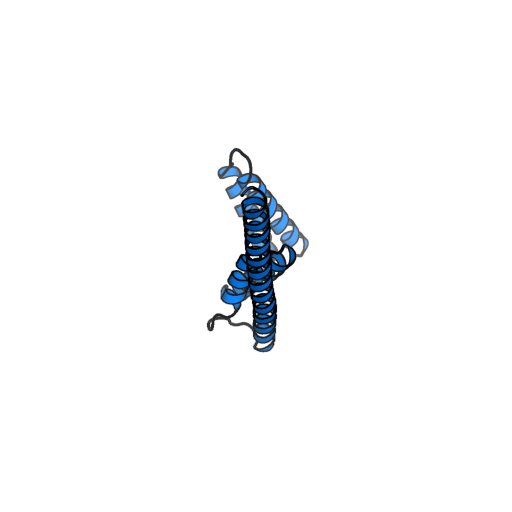 PHE A N 1
ATOM 918 C CA . PHE A 1 116 ? -17.594 -5.240 26.670 1.00 49.91 116 PHE A CA 1
ATOM 919 C C . PHE A 1 116 ? 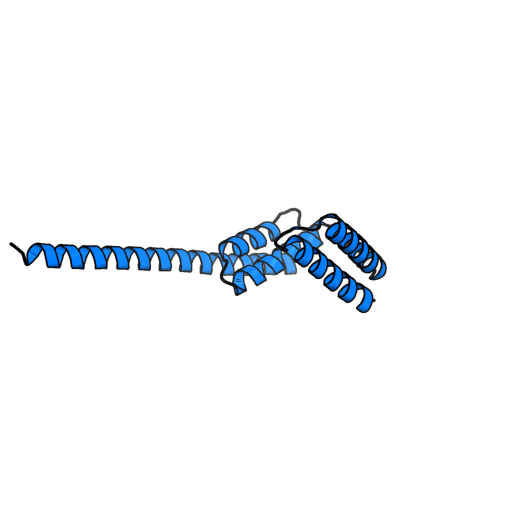-18.361 -3.931 26.880 1.00 49.91 116 PHE A C 1
ATOM 921 O O . PHE A 1 116 ? -19.239 -3.864 27.731 1.00 49.91 116 PHE A O 1
ATOM 928 N N . HIS A 1 117 ? -18.092 -2.892 26.094 1.00 53.53 117 HIS A N 1
ATOM 929 C CA . HIS A 1 117 ? -18.826 -1.634 26.180 1.00 53.53 117 HIS A CA 1
ATOM 930 C C . HIS A 1 117 ? -20.281 -1.800 25.713 1.00 53.53 117 HIS A C 1
ATOM 932 O O . HIS A 1 117 ? -21.197 -1.278 26.342 1.00 53.53 117 HIS A O 1
ATOM 938 N N . PHE A 1 118 ? -20.524 -2.581 24.655 1.00 50.00 118 PHE A N 1
ATOM 939 C CA . PHE A 1 118 ? -21.874 -2.874 24.170 1.00 50.00 118 PHE A CA 1
ATOM 940 C C . PHE A 1 118 ? -22.659 -3.787 25.123 1.00 50.00 118 PHE A C 1
ATOM 942 O O . PHE A 1 118 ? -23.867 -3.603 25.288 1.00 50.00 118 PHE A O 1
ATOM 949 N N . THR A 1 119 ? -22.001 -4.744 25.790 1.00 55.72 119 THR A N 1
ATOM 950 C CA . THR A 1 119 ? -22.640 -5.550 26.841 1.00 55.72 119 THR A CA 1
ATOM 951 C C . THR A 1 119 ? -22.907 -4.726 28.095 1.00 55.72 119 THR A C 1
ATOM 953 O O . THR A 1 119 ? -24.008 -4.820 28.623 1.00 55.72 119 THR A O 1
ATOM 956 N N . LEU A 1 120 ? -21.984 -3.865 28.535 1.00 54.25 120 LEU A N 1
ATOM 957 C CA . LEU A 1 120 ? -22.199 -2.966 29.676 1.00 54.25 120 LEU A CA 1
ATOM 958 C C . LEU A 1 120 ? -23.309 -1.942 29.409 1.00 54.25 120 LEU A C 1
ATOM 960 O O . LEU A 1 120 ? -24.150 -1.731 30.279 1.00 54.25 120 LEU A O 1
ATOM 964 N N . LEU A 1 121 ? -23.381 -1.368 28.203 1.00 55.94 121 LEU A N 1
ATOM 965 C CA . LEU A 1 121 ? -24.504 -0.519 27.795 1.00 55.94 121 LEU A CA 1
ATOM 966 C C . LEU A 1 121 ? -25.823 -1.301 27.787 1.00 55.94 121 LEU A C 1
ATOM 968 O O . LEU A 1 121 ? -26.806 -0.818 28.338 1.00 55.94 121 LEU A O 1
ATOM 972 N N . ASN A 1 122 ? -25.860 -2.519 27.236 1.00 51.56 122 ASN A N 1
ATOM 973 C CA . ASN A 1 122 ? -27.076 -3.342 27.260 1.00 51.56 122 ASN A CA 1
ATOM 974 C C . ASN A 1 122 ? -27.500 -3.740 28.679 1.00 51.56 122 ASN A C 1
ATOM 976 O O . ASN A 1 122 ? -28.690 -3.726 28.985 1.00 51.56 122 ASN A O 1
ATOM 980 N N . ILE A 1 123 ? -26.551 -4.076 29.554 1.00 57.97 123 ILE A N 1
ATOM 981 C CA . ILE A 1 123 ? -26.820 -4.383 30.963 1.00 57.97 123 ILE A CA 1
ATOM 982 C C . ILE A 1 123 ? -27.342 -3.130 31.676 1.00 57.97 123 ILE A C 1
ATOM 984 O O . ILE A 1 123 ? -28.347 -3.219 32.377 1.00 57.97 123 ILE A O 1
ATOM 988 N N . GLY A 1 124 ? -26.733 -1.963 31.445 1.00 56.94 124 GLY A N 1
ATOM 989 C CA . GLY A 1 124 ? -27.182 -0.680 31.990 1.00 56.94 124 GLY A CA 1
ATOM 990 C C . GLY A 1 124 ? -28.597 -0.306 31.543 1.00 56.94 124 GLY A C 1
ATOM 991 O O . GLY A 1 124 ? -29.441 0.000 32.382 1.00 56.94 124 GLY A O 1
ATOM 992 N N . TYR A 1 125 ? -28.905 -0.426 30.248 1.00 49.31 125 TYR A N 1
ATOM 993 C CA . TYR A 1 125 ? -30.258 -0.206 29.721 1.00 49.31 125 TYR A CA 1
ATOM 994 C C . TYR A 1 125 ? -31.281 -1.170 30.337 1.00 49.31 125 TYR A C 1
ATOM 996 O O . TYR A 1 125 ? -32.377 -0.753 30.708 1.00 49.31 125 TYR A O 1
ATOM 1004 N N . LYS A 1 126 ? -30.924 -2.448 30.501 1.00 54.34 126 LYS A N 1
ATOM 1005 C CA . LYS A 1 126 ? -31.810 -3.469 31.081 1.00 54.34 126 LYS A CA 1
ATOM 1006 C C . LYS A 1 126 ? -32.020 -3.277 32.588 1.00 54.34 126 LYS A C 1
ATOM 1008 O O . LYS A 1 126 ? -33.113 -3.533 33.086 1.00 54.34 126 LYS A O 1
ATOM 1013 N N . PHE A 1 127 ? -31.012 -2.779 33.305 1.00 54.34 127 PHE A N 1
ATOM 1014 C CA . PHE A 1 127 ? -31.109 -2.431 34.725 1.00 54.34 127 PHE A CA 1
ATOM 1015 C C . PHE A 1 127 ? -31.996 -1.198 34.950 1.00 54.34 127 PHE A C 1
ATOM 1017 O O . PHE A 1 127 ? -32.860 -1.216 35.823 1.00 54.34 127 PHE A O 1
ATOM 1024 N N . ILE A 1 128 ? -31.852 -0.160 34.116 1.00 57.50 128 ILE A N 1
ATOM 1025 C CA . ILE A 1 128 ? -32.695 1.046 34.164 1.00 57.50 128 ILE A CA 1
ATOM 1026 C C . ILE A 1 128 ? -34.161 0.698 33.867 1.00 57.50 128 ILE A C 1
ATOM 1028 O O . ILE A 1 128 ? -35.048 1.109 34.613 1.00 57.50 128 ILE A O 1
ATOM 1032 N N . TYR A 1 129 ? -34.421 -0.117 32.839 1.00 49.53 129 TYR A N 1
ATOM 1033 C CA . TYR A 1 129 ? -35.780 -0.558 32.506 1.00 49.53 129 TYR A CA 1
ATOM 1034 C C . TYR A 1 129 ? -36.431 -1.387 33.620 1.00 49.53 129 TYR A C 1
ATOM 1036 O O . TYR A 1 129 ? -37.589 -1.155 33.960 1.00 49.53 129 TYR A O 1
ATOM 1044 N N . ASN A 1 130 ? -35.698 -2.325 34.226 1.00 51.16 130 ASN A N 1
ATOM 1045 C CA . ASN A 1 130 ? -36.241 -3.147 35.309 1.00 51.16 130 ASN A CA 1
ATOM 1046 C C . ASN A 1 130 ? -36.467 -2.350 36.604 1.00 51.16 130 ASN A C 1
ATOM 1048 O O . ASN A 1 130 ? -37.430 -2.628 37.316 1.00 51.16 130 ASN A O 1
ATOM 1052 N N . SER A 1 131 ? -35.636 -1.342 36.891 1.00 51.88 131 SER A N 1
ATOM 1053 C CA . SER A 1 131 ? -35.798 -0.454 38.054 1.00 51.88 131 SER A CA 1
ATOM 1054 C C . SER A 1 131 ? -37.006 0.487 37.909 1.00 51.88 131 SER A C 1
ATOM 1056 O O . SER A 1 131 ? -37.752 0.706 38.862 1.00 51.88 131 SER A O 1
ATOM 1058 N N . LEU A 1 132 ? -37.273 0.974 36.690 1.00 48.69 132 LEU A N 1
ATOM 1059 C CA . LEU A 1 132 ? -38.475 1.759 36.379 1.00 48.69 132 LEU A CA 1
ATOM 1060 C C . LEU A 1 132 ? -39.748 0.900 36.360 1.00 48.69 132 LEU A C 1
ATOM 1062 O O . LEU A 1 132 ? -40.797 1.352 36.795 1.00 48.69 132 LEU A O 1
ATOM 1066 N N . SER A 1 133 ? -39.681 -0.356 35.911 1.00 50.03 133 SER A N 1
ATOM 1067 C CA . SER A 1 133 ? -40.856 -1.242 35.900 1.00 50.03 133 SER A CA 1
ATOM 1068 C C . SER A 1 133 ? -41.274 -1.733 37.292 1.00 50.03 133 SER A C 1
ATOM 1070 O O . SER A 1 133 ? -42.411 -2.163 37.456 1.00 50.03 133 SER A O 1
ATOM 1072 N N . SER A 1 134 ? -40.380 -1.693 38.282 1.00 50.56 134 SER A N 1
ATOM 1073 C CA . SER A 1 134 ? -40.646 -2.134 39.662 1.00 50.56 134 SER A CA 1
ATOM 1074 C C . SER A 1 134 ? -41.061 -0.997 40.605 1.00 50.56 134 SER A C 1
ATOM 1076 O O . SER A 1 134 ? -41.459 -1.263 41.733 1.00 50.56 134 SER A O 1
ATOM 1078 N N . THR A 1 135 ? -41.031 0.256 40.142 1.00 49.38 135 THR A N 1
ATOM 1079 C CA . THR A 1 135 ? -41.544 1.436 40.867 1.00 49.38 135 THR A CA 1
ATOM 1080 C C . THR A 1 135 ? -42.990 1.804 40.497 1.00 49.38 135 THR A C 1
ATOM 1082 O O . THR A 1 135 ? -43.556 2.708 41.105 1.00 49.38 135 THR A O 1
ATOM 1085 N N . PHE A 1 136 ? -43.600 1.097 39.537 1.00 48.53 136 PHE A N 1
ATOM 1086 C CA . PHE A 1 136 ? -44.988 1.289 39.081 1.00 48.53 136 PHE A CA 1
ATOM 1087 C C . PHE A 1 136 ? -45.922 0.098 39.403 1.00 48.53 136 PHE A C 1
ATOM 1089 O O . PHE A 1 136 ? -46.922 -0.102 38.714 1.00 48.53 136 PHE A O 1
ATOM 1096 N N . CYS A 1 137 ? -45.624 -0.693 40.439 1.00 43.69 137 CYS A N 1
ATOM 1097 C CA . CYS A 1 137 ? -46.562 -1.657 41.032 1.00 43.69 137 CYS A CA 1
ATOM 1098 C C . CYS A 1 137 ? -46.822 -1.311 42.496 1.00 43.69 137 CYS A C 1
ATOM 1100 O O . CYS A 1 137 ? -45.832 -1.018 43.202 1.00 43.69 137 CYS A O 1
#

InterPro domains:
  IPR024420 TRAPP III complex, Trs85 [PTHR12975] (2-104)

pLDDT: mean 79.22, std 15.35, range [43.69, 95.25]

Sequence (137 aa):
MEDDLISGLLIEQIAHCVLSLKRPMLRKFAFRMALAAHRYARAKQVIYDISVMMDHINFNVGKQAYLIGDLNTSCKALAETLNSSSRQSAERQLIFVKEYLSTLTVSRLCCTFFQFHFTLLNIGYKFIYNSLSSTFC

Radius of gyration: 23.78 Å; chains: 1; bounding box: 62×33×62 Å

Secondary structure (DSSP, 8-state):
-HHHHHHHHHHHHHHHHHHSSSS--HHHHHHHHHHHHHHHHHTT-----HHHHHHHHHHHHHHHHHHTT-HHHHHHHHHHTT-TT--S-HHHHHHHHHHHHHHHHHHHHHHHHHHHHHHHHHHHHHHHHHHHHTS--

Organism: NCBI:txid31246